Protein AF-A0A9D3Q9Q7-F1 (afdb_monomer_lite)

Sequence (101 aa):
MGGSSTQIAFTPKDPMKDPASAAQLRLYGFDYSVYTHSYLCYGKDQAMGQLLAKLIKAFSAYFYTFNFLGLAPQAPLPQVLSTIESFYKKDWAMVRFTVLI

Organism: Megalops atlanticus (NCBI:txid7932)

pLDDT: mean 91.69, std 8.32, range [47.88, 97.75]

Structure (mmCIF, N/CA/C/O backbone):
data_AF-A0A9D3Q9Q7-F1
#
_entry.id   AF-A0A9D3Q9Q7-F1
#
loop_
_atom_site.group_PDB
_atom_site.id
_atom_site.type_symbol
_atom_site.label_atom_id
_atom_site.label_alt_id
_atom_site.label_comp_id
_atom_site.label_asym_id
_atom_site.label_entity_id
_atom_site.label_seq_id
_atom_site.pdbx_PDB_ins_code
_atom_site.Cartn_x
_atom_site.Cartn_y
_atom_site.Cartn_z
_atom_site.occupancy
_atom_site.B_iso_or_equiv
_atom_site.auth_seq_id
_atom_site.auth_comp_id
_atom_site.auth_asym_id
_atom_site.auth_atom_id
_atom_site.pdbx_PDB_model_num
ATOM 1 N N . MET A 1 1 ? -7.174 9.647 11.356 1.00 85.06 1 MET A N 1
ATOM 2 C CA . MET A 1 1 ? -6.045 9.098 10.571 1.00 85.06 1 MET A CA 1
ATOM 3 C C . MET A 1 1 ? -4.845 10.014 10.745 1.00 85.06 1 MET A C 1
ATOM 5 O O . MET A 1 1 ? -5.034 11.221 10.652 1.00 85.06 1 MET A O 1
ATOM 9 N N . GLY A 1 2 ? -3.657 9.476 11.025 1.00 95.69 2 GLY A N 1
ATOM 10 C CA . GLY A 1 2 ? -2.423 10.261 11.138 1.00 95.69 2 GLY A CA 1
ATOM 11 C C . GLY A 1 2 ? -1.664 10.379 9.813 1.00 95.69 2 GLY A C 1
ATOM 12 O O . GLY A 1 2 ? -2.100 9.865 8.780 1.00 95.69 2 GLY A O 1
ATOM 13 N N . GLY A 1 3 ? -0.507 11.046 9.844 1.00 96.75 3 GLY A N 1
ATOM 14 C CA . GLY A 1 3 ? 0.398 11.144 8.689 1.00 96.75 3 GLY A CA 1
ATOM 15 C C . GLY A 1 3 ? 1.157 9.840 8.408 1.00 96.75 3 GLY A C 1
ATOM 16 O O . GLY A 1 3 ? 1.277 9.423 7.258 1.00 96.75 3 GLY A O 1
ATOM 17 N N . SER A 1 4 ? 1.596 9.149 9.466 1.00 96.50 4 SER A N 1
ATOM 18 C CA . SER A 1 4 ? 2.365 7.898 9.380 1.00 96.50 4 SER A CA 1
ATOM 19 C C . SER A 1 4 ? 1.495 6.641 9.496 1.00 96.50 4 SER A C 1
ATOM 21 O O . SER A 1 4 ? 1.556 5.743 8.657 1.00 96.50 4 SER A O 1
ATOM 23 N N . SER A 1 5 ? 0.614 6.579 10.488 1.00 97.06 5 SER A N 1
ATOM 24 C CA . SER A 1 5 ? -0.256 5.425 10.710 1.00 97.06 5 SER A CA 1
ATOM 25 C C . SER A 1 5 ? -1.735 5.786 10.641 1.00 97.06 5 SER A C 1
ATOM 27 O O . SER A 1 5 ? -2.133 6.957 10.667 1.00 97.06 5 SER A O 1
ATOM 29 N N . THR A 1 6 ? -2.565 4.752 10.569 1.00 96.69 6 THR A N 1
ATOM 30 C CA . THR A 1 6 ? -3.999 4.863 10.812 1.00 96.69 6 THR A CA 1
ATOM 31 C C . THR A 1 6 ? -4.424 3.839 11.850 1.00 96.69 6 THR A C 1
ATOM 33 O O . THR A 1 6 ? -3.947 2.704 11.846 1.00 96.69 6 THR A O 1
ATOM 36 N N . GLN A 1 7 ? -5.303 4.253 12.753 1.00 97.06 7 GLN A N 1
ATOM 37 C CA . GLN A 1 7 ? -5.794 3.431 13.845 1.00 97.06 7 GLN A CA 1
ATOM 38 C C . GLN A 1 7 ? -7.284 3.182 13.690 1.00 97.06 7 GLN A C 1
ATOM 40 O O . GLN A 1 7 ? -8.028 4.040 13.208 1.00 97.06 7 GLN A O 1
ATOM 45 N N . ILE A 1 8 ? -7.709 2.016 14.156 1.00 96.06 8 ILE A N 1
ATOM 46 C CA . ILE A 1 8 ? -9.111 1.663 14.314 1.00 96.06 8 ILE A CA 1
ATOM 47 C C . ILE A 1 8 ? -9.294 1.053 15.698 1.00 96.06 8 ILE A C 1
ATOM 49 O O . ILE A 1 8 ? -8.508 0.197 16.101 1.00 96.06 8 ILE A O 1
ATOM 53 N N . ALA A 1 9 ? -10.310 1.518 16.423 1.00 95.31 9 ALA A N 1
ATOM 54 C CA . ALA A 1 9 ? -10.658 0.989 17.729 1.00 95.31 9 ALA A CA 1
ATOM 55 C C . ALA A 1 9 ? -12.176 0.891 17.882 1.00 95.31 9 ALA A C 1
ATOM 57 O O . ALA A 1 9 ? -12.892 1.836 17.550 1.00 95.31 9 ALA A O 1
ATOM 58 N N . PHE A 1 10 ? -12.667 -0.256 18.346 1.00 94.88 10 PHE A N 1
ATOM 59 C CA . PHE A 1 10 ? -14.093 -0.503 18.567 1.00 94.88 10 PHE A CA 1
ATOM 60 C C . PHE A 1 10 ? -14.304 -1.692 19.505 1.00 94.88 10 PHE A C 1
ATOM 62 O O . PHE A 1 10 ? -13.409 -2.507 19.700 1.00 94.88 10 PHE A O 1
ATOM 69 N N . THR A 1 11 ? -15.505 -1.823 20.059 1.00 94.06 11 THR A N 1
ATOM 70 C CA . THR A 1 11 ? -15.888 -2.989 20.866 1.00 94.06 11 THR A CA 1
ATOM 71 C C . THR A 1 11 ? -16.578 -4.019 19.966 1.00 94.06 11 THR A C 1
ATOM 73 O O . THR A 1 11 ? -17.692 -3.753 19.502 1.00 94.06 11 THR A O 1
ATOM 76 N N . PRO A 1 12 ? -15.943 -5.163 19.649 1.00 91.62 12 PRO A N 1
ATOM 77 C CA . PRO A 1 12 ? -16.567 -6.199 18.831 1.00 91.62 12 PRO A CA 1
ATOM 78 C C . PRO A 1 12 ? -17.687 -6.911 19.602 1.00 91.62 12 PRO A C 1
ATOM 80 O O . PRO A 1 12 ? -17.654 -6.999 20.828 1.00 91.62 12 PRO A O 1
ATOM 83 N N . LYS A 1 13 ? -18.684 -7.430 18.874 1.00 90.19 13 LYS A N 1
ATOM 84 C CA . LYS A 1 13 ? -19.739 -8.283 19.453 1.00 90.19 13 LYS A CA 1
ATOM 85 C C . LYS A 1 13 ? -19.257 -9.717 19.670 1.00 90.19 13 LYS A C 1
ATOM 87 O O . LYS A 1 13 ? -19.622 -10.342 20.659 1.00 90.19 13 LYS A O 1
ATOM 92 N N . ASP A 1 14 ? -18.455 -10.212 18.734 1.00 89.31 14 ASP A N 1
ATOM 93 C CA . ASP A 1 14 ? -17.891 -11.555 18.779 1.00 89.31 14 ASP A CA 1
ATOM 94 C C . ASP A 1 14 ? -16.589 -11.584 19.594 1.00 89.31 14 ASP A C 1
ATOM 96 O O . ASP A 1 14 ? -15.898 -10.561 19.692 1.00 89.31 14 ASP A O 1
ATOM 100 N N . PRO A 1 15 ? -16.202 -12.752 20.138 1.00 85.56 15 PRO A N 1
ATOM 101 C CA . PRO A 1 15 ? -14.915 -12.917 20.800 1.00 85.56 15 PRO A CA 1
ATOM 102 C C . PRO A 1 15 ? -13.751 -12.541 19.873 1.00 85.56 15 PRO A C 1
ATOM 104 O O . PRO A 1 15 ? -13.722 -12.909 18.695 1.00 85.56 15 PRO A O 1
ATOM 107 N N . MET A 1 16 ? -12.763 -11.824 20.410 1.00 85.56 16 MET A N 1
ATOM 108 C CA . MET A 1 16 ? -11.575 -11.437 19.649 1.00 85.56 16 MET A CA 1
ATOM 109 C C . MET A 1 16 ? -10.752 -12.665 19.248 1.00 85.56 16 MET A C 1
ATOM 111 O O . MET A 1 16 ? -10.368 -13.470 20.092 1.00 85.56 16 MET A O 1
ATOM 115 N N . LYS A 1 17 ? -10.467 -12.785 17.944 1.00 86.62 17 LYS A N 1
ATOM 116 C CA . LYS A 1 17 ? -9.646 -13.874 17.384 1.00 86.62 17 LYS A CA 1
ATOM 117 C C . LYS A 1 17 ? -8.178 -13.770 17.786 1.00 86.62 17 LYS A C 1
ATOM 119 O O . LYS A 1 17 ? -7.528 -14.790 17.979 1.00 86.62 17 LYS A O 1
ATOM 124 N N . ASP A 1 18 ? -7.671 -12.546 17.871 1.00 89.31 18 ASP A N 1
ATOM 125 C CA . ASP A 1 18 ? -6.293 -12.254 18.240 1.00 89.31 18 ASP A CA 1
ATOM 126 C C . ASP A 1 18 ? -6.263 -11.481 19.569 1.00 89.31 18 ASP A C 1
ATOM 128 O O . ASP A 1 18 ? -6.692 -10.322 19.602 1.00 89.31 18 ASP A O 1
ATOM 132 N N . PRO A 1 19 ? -5.754 -12.089 20.655 1.00 86.69 19 PRO A N 1
ATOM 133 C CA . PRO A 1 19 ? -5.606 -11.420 21.941 1.00 86.69 19 PRO A CA 1
ATOM 134 C C . PRO A 1 19 ? -4.658 -10.213 21.901 1.00 86.69 19 PRO A C 1
ATOM 136 O O . PRO A 1 19 ? -4.834 -9.296 22.697 1.00 86.69 19 PRO A O 1
ATOM 139 N N . ALA A 1 20 ? -3.676 -10.174 20.989 1.00 89.62 20 ALA A N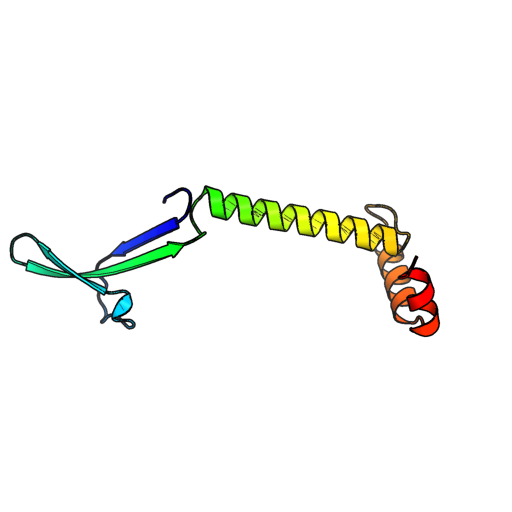 1
ATOM 140 C CA . ALA A 1 20 ? -2.730 -9.057 20.895 1.00 89.62 20 ALA A CA 1
ATOM 141 C C . ALA A 1 20 ? -3.384 -7.766 20.374 1.00 89.62 20 ALA A C 1
ATOM 143 O O . ALA A 1 20 ? -2.887 -6.668 20.622 1.00 89.62 20 ALA A O 1
ATOM 144 N N . SER A 1 21 ? -4.517 -7.897 19.684 1.00 92.44 21 SER A N 1
ATOM 145 C CA . SER A 1 21 ? -5.329 -6.777 19.210 1.00 92.44 21 SER A CA 1
ATOM 146 C C . SER A 1 21 ? -6.373 -6.310 20.241 1.00 92.44 21 SER A C 1
ATOM 148 O O . SER A 1 21 ? -7.161 -5.412 19.944 1.00 92.44 21 SER A O 1
ATOM 150 N N . ALA A 1 22 ? -6.409 -6.910 21.437 1.00 92.25 22 ALA A N 1
ATOM 151 C CA . ALA A 1 22 ? -7.349 -6.568 22.500 1.00 92.25 22 ALA A CA 1
ATOM 152 C C . ALA A 1 22 ? -6.715 -5.628 23.537 1.00 92.25 22 ALA A C 1
ATOM 154 O O . ALA A 1 22 ? -5.677 -5.925 24.124 1.00 92.25 22 ALA A O 1
ATOM 155 N N . ALA A 1 23 ? -7.388 -4.518 23.828 1.00 92.50 23 ALA A N 1
ATOM 156 C CA . ALA A 1 23 ? -7.085 -3.633 24.945 1.00 92.50 23 ALA A CA 1
ATOM 157 C C . ALA A 1 23 ? -8.159 -3.788 26.028 1.00 92.50 23 ALA A C 1
ATOM 159 O O . ALA A 1 23 ? -9.346 -3.578 25.771 1.00 92.50 23 ALA A O 1
ATOM 160 N N . GLN A 1 24 ? -7.736 -4.144 27.241 1.00 93.00 24 GLN A N 1
ATOM 161 C CA . GLN A 1 24 ? -8.624 -4.243 28.399 1.00 93.00 24 GLN A CA 1
ATOM 162 C C . GLN A 1 24 ? -8.633 -2.911 29.146 1.00 93.00 24 GLN A C 1
ATOM 164 O O . GLN A 1 24 ? -7.586 -2.425 29.574 1.00 93.00 24 GLN A O 1
ATOM 169 N N . LEU A 1 25 ? -9.811 -2.312 29.286 1.00 93.56 25 LEU A N 1
ATOM 170 C CA . LEU A 1 25 ? -9.991 -0.994 29.886 1.00 93.56 25 LEU A CA 1
ATOM 171 C C . LEU A 1 25 ? -11.118 -1.045 30.909 1.00 93.56 25 LEU A C 1
ATOM 173 O O . LEU A 1 25 ? -12.161 -1.635 30.648 1.00 93.56 25 LEU A O 1
ATOM 177 N N . ARG A 1 26 ? -10.943 -0.360 32.040 1.00 95.94 26 ARG A N 1
ATOM 178 C CA . ARG A 1 26 ? -12.017 -0.154 33.012 1.00 95.94 26 ARG A CA 1
ATOM 179 C C . ARG A 1 26 ? -12.448 1.303 33.005 1.00 95.94 26 ARG A C 1
ATOM 181 O O . ARG A 1 26 ? -11.673 2.177 33.384 1.00 95.94 26 ARG A O 1
ATOM 188 N N . LEU A 1 27 ? -13.677 1.566 32.572 1.00 95.19 27 LEU A N 1
ATOM 189 C CA . LEU A 1 27 ? -14.224 2.915 32.424 1.00 95.19 27 LEU A CA 1
ATOM 190 C C . LEU A 1 27 ? -15.516 3.021 33.234 1.00 95.19 27 LEU A C 1
ATOM 192 O O . LEU A 1 27 ? -16.424 2.211 33.071 1.00 95.19 27 LEU A O 1
ATOM 196 N N . TYR A 1 28 ? -15.586 4.000 34.141 1.00 96.25 28 TYR A N 1
ATOM 197 C CA . TYR A 1 28 ? -16.741 4.212 35.030 1.00 96.25 28 TYR A CA 1
ATOM 198 C C . TYR A 1 28 ? -17.155 2.968 35.841 1.00 96.25 28 TYR A C 1
ATOM 200 O O . TYR A 1 28 ? -18.325 2.777 36.155 1.00 96.25 28 TYR A O 1
ATOM 208 N N . GLY A 1 29 ? -16.192 2.103 36.173 1.00 95.25 29 GLY A N 1
ATOM 209 C CA . GLY A 1 29 ? -16.428 0.869 36.926 1.00 95.25 29 GLY A CA 1
ATOM 210 C C . GLY A 1 29 ? -16.760 -0.363 36.078 1.00 95.25 29 GLY A C 1
ATOM 211 O O . GLY A 1 29 ? -16.683 -1.463 36.627 1.00 95.25 29 GLY A O 1
ATOM 212 N N . PHE A 1 30 ? -17.025 -0.203 34.775 1.00 94.19 30 PHE A N 1
ATOM 213 C CA . PHE A 1 30 ? -17.304 -1.288 33.826 1.00 94.19 30 PHE A CA 1
ATOM 214 C C . PHE A 1 30 ? -16.047 -1.717 33.066 1.00 94.19 30 PHE A C 1
ATOM 216 O O . PHE A 1 30 ? -15.241 -0.870 32.670 1.00 94.19 30 PHE A O 1
ATOM 223 N N . ASP A 1 31 ? -15.908 -3.022 32.839 1.00 94.44 31 ASP A N 1
ATOM 224 C CA . ASP A 1 31 ? -14.802 -3.600 32.078 1.00 94.44 31 ASP A CA 1
ATOM 225 C C . ASP A 1 31 ? -15.167 -3.709 30.592 1.00 94.44 31 ASP A C 1
ATOM 227 O O . ASP A 1 31 ? -16.211 -4.249 30.219 1.00 94.44 31 ASP A O 1
ATOM 231 N N . TYR A 1 32 ? -14.287 -3.196 29.738 1.00 92.19 32 TYR A N 1
ATOM 232 C CA . TYR A 1 32 ? -14.429 -3.179 28.290 1.00 92.19 32 TYR A CA 1
ATOM 233 C C . TYR A 1 32 ? -13.253 -3.896 27.639 1.00 92.19 32 TYR A C 1
ATOM 235 O O . TYR A 1 32 ? -12.093 -3.574 27.902 1.00 92.19 32 TYR A O 1
ATOM 243 N N . SER A 1 33 ? -13.572 -4.805 26.718 1.00 92.50 33 SER A N 1
ATOM 244 C CA . SER A 1 33 ? -12.597 -5.407 25.815 1.00 92.50 33 SER A CA 1
ATOM 245 C C . SER A 1 33 ? -12.691 -4.726 24.453 1.00 92.50 33 SER A C 1
ATOM 247 O O . SER A 1 33 ? -13.624 -4.962 23.684 1.00 92.50 33 SER A O 1
ATOM 249 N N . VAL A 1 34 ? -11.753 -3.821 24.181 1.00 94.81 34 VAL A N 1
ATOM 250 C CA . VAL A 1 34 ? -11.744 -2.982 22.979 1.00 94.81 34 VAL A CA 1
ATOM 251 C C . VAL A 1 34 ? -10.749 -3.555 21.981 1.00 94.81 34 VAL A C 1
ATOM 253 O O . VAL A 1 34 ? -9.572 -3.708 22.292 1.00 94.81 34 VAL A O 1
ATOM 256 N N . TYR A 1 35 ? -11.202 -3.837 20.763 1.00 95.12 35 TYR A N 1
ATOM 257 C CA . TYR A 1 35 ? -10.298 -4.116 19.655 1.00 95.12 35 TYR A CA 1
ATOM 258 C C . TYR A 1 35 ? -9.571 -2.831 19.278 1.00 95.12 35 TYR A C 1
ATOM 260 O O . TYR A 1 35 ? -10.213 -1.797 19.097 1.00 95.12 35 TYR A O 1
ATOM 268 N N . THR A 1 36 ? -8.254 -2.894 19.122 1.00 95.06 36 THR A N 1
ATOM 269 C CA . THR A 1 36 ? -7.444 -1.782 18.633 1.00 95.06 36 THR A CA 1
ATOM 270 C C . THR A 1 36 ? -6.324 -2.288 17.740 1.00 95.06 36 THR A C 1
ATOM 272 O O . THR A 1 36 ? -5.644 -3.265 18.051 1.00 95.06 36 THR A O 1
ATOM 275 N N . HIS A 1 37 ? -6.113 -1.614 16.613 1.00 95.38 37 HIS A N 1
ATOM 276 C CA . HIS A 1 37 ? -4.980 -1.897 15.745 1.00 95.38 37 HIS A CA 1
ATOM 277 C C . HIS A 1 37 ? -4.452 -0.621 15.096 1.00 95.38 37 HIS A C 1
ATOM 279 O O . HIS A 1 37 ? -5.219 0.267 14.715 1.00 95.38 37 HIS A O 1
ATOM 285 N N . SER A 1 38 ? -3.128 -0.550 14.949 1.00 95.50 38 SER A N 1
ATOM 286 C CA . SER A 1 38 ? -2.428 0.553 14.293 1.00 95.50 38 SER A CA 1
ATOM 287 C C . SER A 1 38 ? -1.725 0.039 13.043 1.00 95.50 38 SER A C 1
ATOM 289 O O . SER A 1 38 ? -0.721 -0.664 13.124 1.00 95.50 38 SER A O 1
ATOM 291 N N . TYR A 1 39 ? -2.232 0.432 11.879 1.00 96.12 39 TYR A N 1
ATOM 292 C CA . TYR A 1 39 ? -1.622 0.124 10.593 1.00 96.12 39 TYR A CA 1
ATOM 293 C C . TYR A 1 39 ? -0.507 1.133 10.308 1.00 96.12 39 TYR A C 1
ATOM 295 O O . TYR A 1 39 ? -0.749 2.254 9.844 1.00 96.12 39 TYR A O 1
ATOM 303 N N . LEU A 1 40 ? 0.729 0.745 10.620 1.00 96.06 40 LEU A N 1
ATOM 304 C CA . LEU A 1 40 ? 1.916 1.554 10.347 1.00 96.06 40 LEU A CA 1
ATOM 305 C C . LEU A 1 40 ? 2.157 1.675 8.835 1.00 96.06 40 LEU A C 1
ATOM 307 O O . LEU A 1 40 ? 1.944 0.715 8.102 1.00 96.06 40 LEU A O 1
ATOM 311 N N . CYS A 1 41 ? 2.604 2.842 8.365 1.00 95.81 41 CYS A N 1
ATOM 312 C CA . CYS A 1 41 ? 2.775 3.168 6.941 1.00 95.81 41 CYS A CA 1
ATOM 313 C C . CYS A 1 41 ? 1.482 3.367 6.142 1.00 95.81 41 CYS A C 1
ATOM 315 O O . CYS A 1 41 ? 1.554 3.693 4.959 1.00 95.81 41 CYS A O 1
ATOM 317 N N . TYR A 1 42 ? 0.316 3.262 6.778 1.00 96.44 42 TYR A N 1
ATOM 318 C CA . TYR A 1 42 ? -0.987 3.510 6.150 1.00 96.44 42 TYR A CA 1
ATOM 319 C C . TYR A 1 42 ? -1.606 4.861 6.542 1.00 96.44 42 TYR A C 1
ATOM 321 O O . TYR A 1 42 ? -2.769 5.128 6.245 1.00 96.44 42 TYR A O 1
ATOM 329 N N . GLY A 1 43 ? -0.846 5.731 7.208 1.00 97.12 43 GLY A N 1
ATOM 330 C CA . GLY A 1 43 ? -1.216 7.133 7.381 1.00 97.12 43 GLY A CA 1
ATOM 331 C C . GLY A 1 43 ? -1.158 7.897 6.061 1.00 97.12 43 GLY A C 1
ATOM 332 O O . GLY A 1 43 ? -0.569 7.437 5.082 1.00 97.12 43 GLY A O 1
ATOM 333 N N . LYS A 1 44 ? -1.772 9.081 6.026 1.00 97.44 44 LYS A N 1
ATOM 334 C CA . LYS A 1 44 ? -1.980 9.859 4.795 1.00 97.44 44 LYS A CA 1
ATOM 335 C C . LYS A 1 44 ? -0.682 10.108 4.019 1.00 97.44 44 LYS A C 1
ATOM 337 O O . LYS A 1 44 ? -0.649 9.925 2.804 1.00 97.44 44 LYS A O 1
ATOM 342 N N . ASP A 1 45 ? 0.376 10.529 4.705 1.00 97.75 45 ASP A N 1
ATOM 343 C CA . ASP A 1 45 ? 1.625 10.950 4.066 1.00 97.75 45 ASP A CA 1
ATOM 344 C C . ASP A 1 45 ? 2.445 9.743 3.608 1.00 97.75 45 ASP A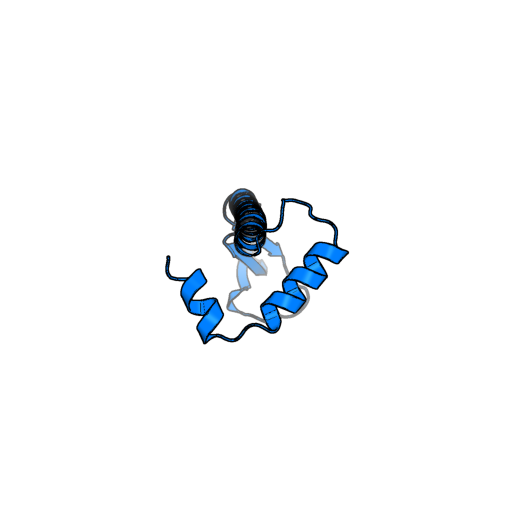 C 1
ATOM 346 O O . ASP A 1 45 ? 2.966 9.737 2.494 1.00 97.75 45 ASP A O 1
ATOM 350 N N . GLN A 1 46 ? 2.489 8.676 4.413 1.00 97.31 46 GLN A N 1
ATOM 351 C CA . GLN A 1 46 ? 3.146 7.432 4.007 1.00 97.31 46 GLN A CA 1
ATOM 352 C C . GLN A 1 46 ? 2.391 6.729 2.871 1.00 97.31 46 GLN A C 1
ATOM 354 O O . GLN A 1 46 ? 3.029 6.247 1.937 1.00 97.31 46 GLN A O 1
ATOM 359 N N . ALA A 1 47 ? 1.056 6.725 2.880 1.00 96.25 47 ALA A N 1
ATOM 360 C CA . ALA A 1 47 ? 0.252 6.188 1.783 1.00 96.25 47 ALA A CA 1
ATOM 361 C C . ALA A 1 47 ? 0.477 6.972 0.480 1.00 96.25 47 ALA A C 1
ATOM 363 O O . ALA A 1 47 ? 0.681 6.374 -0.579 1.00 96.25 47 ALA A O 1
ATOM 364 N N . MET A 1 48 ? 0.516 8.305 0.558 1.00 97.44 48 MET A N 1
ATOM 365 C CA . MET A 1 48 ? 0.831 9.161 -0.587 1.00 97.44 48 MET A CA 1
ATOM 366 C C . MET A 1 48 ? 2.257 8.923 -1.099 1.00 97.44 48 MET A C 1
ATOM 368 O O . MET A 1 48 ? 2.459 8.785 -2.303 1.00 97.44 48 MET A O 1
ATOM 372 N N . GLY A 1 49 ? 3.241 8.809 -0.203 1.00 97.44 49 GLY A N 1
ATOM 373 C CA . GLY A 1 49 ? 4.625 8.500 -0.564 1.00 97.44 49 GLY A CA 1
ATOM 374 C C . GLY A 1 49 ? 4.766 7.138 -1.247 1.00 97.44 49 GLY A C 1
ATOM 375 O O . GLY A 1 49 ? 5.441 7.024 -2.268 1.00 97.44 49 GLY A O 1
ATOM 376 N N . GLN A 1 50 ? 4.072 6.114 -0.747 1.00 96.50 50 GLN A N 1
ATOM 377 C CA . GLN A 1 50 ? 4.026 4.799 -1.388 1.00 96.50 50 GLN A CA 1
ATOM 378 C C . GLN A 1 50 ? 3.386 4.853 -2.779 1.00 96.50 50 GLN A C 1
ATOM 380 O O . GLN A 1 50 ? 3.893 4.221 -3.707 1.00 96.50 50 GLN A O 1
ATOM 385 N N . LEU A 1 51 ? 2.290 5.602 -2.942 1.00 97.25 51 LEU A N 1
ATOM 386 C CA . LEU A 1 51 ? 1.651 5.797 -4.243 1.00 97.25 51 LEU A CA 1
ATOM 387 C C . LEU A 1 51 ? 2.608 6.482 -5.224 1.00 97.25 51 LEU A C 1
ATOM 389 O O . LEU A 1 51 ? 2.808 5.986 -6.331 1.00 97.25 51 LEU A O 1
ATOM 393 N N . LEU A 1 52 ? 3.250 7.572 -4.802 1.00 97.50 52 LEU A N 1
ATOM 394 C CA . LEU A 1 52 ? 4.208 8.302 -5.626 1.00 97.50 52 LEU A CA 1
ATOM 395 C C . LEU A 1 52 ? 5.403 7.423 -6.023 1.00 97.50 52 LEU A C 1
ATOM 397 O O . LEU A 1 52 ? 5.767 7.381 -7.194 1.00 97.50 52 LEU A O 1
ATOM 401 N N . ALA A 1 53 ? 5.972 6.663 -5.084 1.00 96.50 53 ALA A N 1
ATOM 402 C CA . ALA A 1 53 ? 7.072 5.743 -5.367 1.00 96.50 53 ALA A CA 1
ATOM 403 C C . ALA A 1 53 ? 6.676 4.667 -6.393 1.00 96.50 53 ALA A C 1
ATOM 405 O O . ALA A 1 53 ? 7.447 4.364 -7.305 1.00 96.50 53 ALA A O 1
ATOM 406 N N . LYS A 1 54 ? 5.460 4.113 -6.283 1.00 96.31 54 LYS A N 1
ATOM 407 C CA . LYS A 1 54 ? 4.925 3.152 -7.259 1.00 96.31 54 LYS A CA 1
ATOM 408 C C . LYS A 1 54 ? 4.763 3.779 -8.641 1.00 96.31 54 LYS A C 1
ATOM 410 O O . LYS A 1 54 ? 5.153 3.152 -9.623 1.00 96.31 54 LYS A O 1
ATOM 415 N N . LEU A 1 55 ? 4.241 5.004 -8.717 1.00 97.12 55 LEU A N 1
ATOM 416 C CA . LEU A 1 55 ? 4.099 5.733 -9.978 1.00 97.12 55 LEU A CA 1
ATOM 417 C C . LEU A 1 55 ? 5.464 5.996 -10.617 1.00 97.12 55 LEU A C 1
ATOM 419 O O . LEU A 1 55 ? 5.671 5.617 -11.765 1.00 97.12 55 LEU A O 1
ATOM 423 N N . ILE A 1 56 ? 6.419 6.554 -9.867 1.00 96.19 56 ILE A N 1
ATOM 424 C CA . ILE A 1 56 ? 7.780 6.823 -10.360 1.00 96.19 56 ILE A CA 1
ATOM 425 C C . ILE A 1 56 ? 8.433 5.537 -10.870 1.00 96.19 56 ILE A C 1
ATOM 427 O O . ILE A 1 56 ? 9.002 5.536 -11.958 1.00 96.19 56 ILE A O 1
ATOM 431 N N . LYS A 1 57 ? 8.313 4.430 -10.126 1.00 94.38 57 LYS A N 1
ATOM 432 C CA . LYS A 1 57 ? 8.846 3.129 -10.544 1.00 94.38 57 LYS A CA 1
ATOM 433 C C . LYS A 1 57 ? 8.189 2.617 -11.826 1.00 94.38 57 LYS A C 1
ATOM 435 O O . LYS A 1 57 ? 8.883 2.071 -12.675 1.00 94.38 57 LYS A O 1
ATOM 440 N N . ALA A 1 58 ? 6.874 2.768 -11.975 1.00 93.00 58 ALA A N 1
ATOM 441 C CA . ALA A 1 58 ? 6.169 2.354 -13.185 1.00 93.00 58 ALA A CA 1
ATOM 442 C C . ALA A 1 58 ? 6.599 3.191 -14.400 1.00 93.00 58 ALA A C 1
ATOM 444 O O . ALA A 1 58 ? 6.893 2.625 -15.450 1.00 93.00 58 ALA A O 1
ATOM 445 N N . PHE A 1 59 ? 6.707 4.515 -14.244 1.00 91.75 59 PHE A N 1
ATOM 446 C CA . PHE A 1 59 ? 7.177 5.410 -15.303 1.00 91.75 59 PHE A CA 1
ATOM 447 C C . PHE A 1 59 ? 8.621 5.121 -15.709 1.00 91.75 59 PHE A C 1
ATOM 449 O O . PHE A 1 59 ? 8.907 5.016 -16.900 1.00 91.75 59 PHE A O 1
ATOM 456 N N . SER A 1 60 ? 9.528 4.957 -14.744 1.00 93.00 60 SER A N 1
ATOM 457 C CA . SER A 1 60 ? 10.928 4.661 -15.044 1.00 93.00 60 SER A CA 1
ATOM 458 C C . SER A 1 60 ? 11.081 3.282 -15.677 1.00 93.00 60 SER A C 1
ATOM 460 O O . SER A 1 60 ? 11.745 3.163 -16.702 1.00 93.00 60 SER A O 1
ATOM 462 N N . ALA A 1 61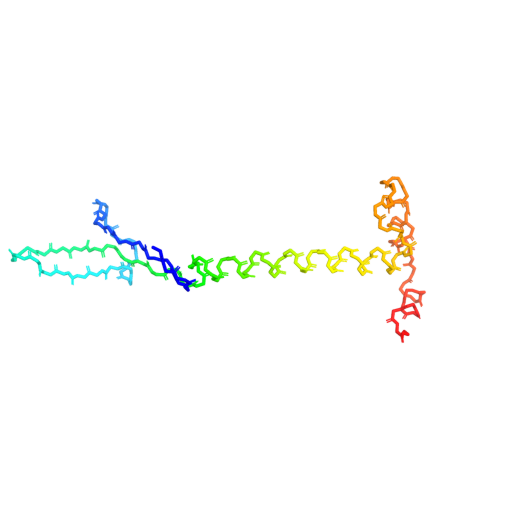 ? 10.416 2.254 -15.143 1.00 93.25 61 ALA A N 1
ATOM 463 C CA . ALA A 1 61 ? 10.430 0.921 -15.734 1.00 93.25 61 ALA A CA 1
ATOM 464 C C . ALA A 1 61 ? 9.888 0.942 -17.168 1.00 93.25 61 ALA A C 1
ATOM 466 O O . ALA A 1 61 ? 10.533 0.397 -18.059 1.00 93.25 61 ALA A O 1
ATOM 467 N N . TYR A 1 62 ? 8.760 1.611 -17.417 1.00 93.19 62 TYR A N 1
ATOM 468 C CA . TYR A 1 62 ? 8.226 1.797 -18.767 1.00 93.19 62 TYR A CA 1
ATOM 469 C C . TYR A 1 62 ? 9.252 2.465 -19.690 1.00 93.19 62 TYR A C 1
ATOM 471 O O . TYR A 1 62 ? 9.565 1.932 -20.749 1.00 93.19 62 TYR A O 1
ATOM 479 N N . PHE A 1 63 ? 9.836 3.587 -19.269 1.00 92.56 63 PHE A N 1
ATOM 480 C CA . PHE A 1 63 ? 10.799 4.326 -20.080 1.00 92.56 63 PHE A CA 1
ATOM 481 C C . PHE A 1 63 ? 12.052 3.502 -20.403 1.00 92.56 63 PHE A C 1
ATOM 483 O O . PHE A 1 63 ? 12.421 3.372 -21.568 1.00 92.56 63 PHE A O 1
ATOM 4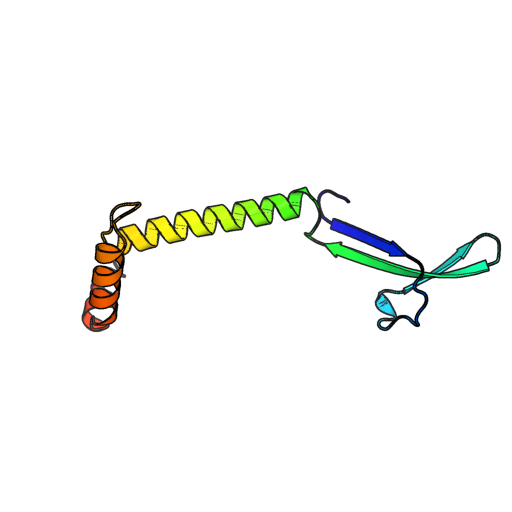90 N N . TYR A 1 64 ? 12.691 2.906 -19.393 1.00 92.75 64 TYR A N 1
ATOM 491 C CA . TYR A 1 64 ? 13.917 2.132 -19.591 1.00 92.75 64 TYR A CA 1
ATOM 492 C C . TYR A 1 64 ? 13.673 0.854 -20.390 1.00 92.75 64 TYR A C 1
ATOM 494 O O . TYR A 1 64 ? 14.499 0.508 -21.228 1.00 92.75 64 TYR A O 1
ATOM 502 N N . THR A 1 65 ? 12.544 0.170 -20.180 1.00 92.69 65 THR A N 1
ATOM 503 C CA . THR A 1 65 ? 12.206 -1.031 -20.961 1.00 92.69 65 THR A CA 1
ATOM 504 C C . THR A 1 65 ? 11.928 -0.696 -22.421 1.00 92.69 65 THR A C 1
ATOM 506 O O . THR A 1 65 ? 12.443 -1.383 -23.299 1.00 92.69 65 THR A O 1
ATOM 509 N N . PHE A 1 66 ? 11.191 0.380 -22.706 1.00 93.44 66 PHE A N 1
ATOM 510 C CA . PHE A 1 66 ? 10.951 0.824 -24.080 1.00 93.44 66 PHE A CA 1
ATOM 511 C C . PHE A 1 66 ? 12.249 1.270 -24.753 1.00 93.44 66 PHE A C 1
ATOM 513 O O . PHE A 1 66 ? 12.540 0.815 -25.856 1.00 93.44 66 PHE A O 1
ATOM 520 N N . ASN A 1 67 ? 13.077 2.062 -24.066 1.00 92.62 67 ASN A N 1
ATOM 521 C CA . ASN A 1 67 ? 14.375 2.488 -24.584 1.00 92.62 67 ASN A CA 1
ATOM 522 C C . ASN A 1 67 ? 15.306 1.296 -24.869 1.00 92.62 67 ASN A C 1
ATOM 524 O O . ASN A 1 67 ? 15.909 1.230 -25.935 1.00 92.62 67 ASN A O 1
ATOM 528 N N . PHE A 1 68 ? 15.378 0.320 -23.958 1.00 91.44 68 PHE A N 1
ATOM 529 C CA . PHE A 1 68 ? 16.164 -0.904 -24.145 1.00 91.44 68 PHE A CA 1
ATOM 530 C C . PHE A 1 68 ? 15.695 -1.722 -25.358 1.00 91.44 68 PHE A C 1
ATOM 532 O O . PHE A 1 68 ? 16.512 -2.245 -26.112 1.00 91.44 68 PHE A O 1
ATOM 539 N N . LEU A 1 69 ? 14.381 -1.801 -25.580 1.00 92.81 69 LEU A N 1
ATOM 540 C CA . LEU A 1 69 ? 13.797 -2.458 -26.751 1.00 92.81 69 LEU A CA 1
ATOM 541 C C . LEU A 1 69 ? 13.883 -1.607 -28.033 1.00 92.81 69 LEU A C 1
ATOM 543 O O . LEU A 1 69 ? 13.437 -2.062 -29.086 1.00 92.81 69 LEU A O 1
ATOM 547 N N . GLY A 1 70 ? 14.433 -0.389 -27.966 1.00 93.06 70 GLY A N 1
ATOM 548 C CA . GLY A 1 70 ? 14.500 0.543 -29.094 1.00 93.06 70 GLY A CA 1
ATOM 549 C C . GLY A 1 70 ? 13.130 1.070 -29.537 1.00 93.06 70 GLY A C 1
ATOM 550 O O . GLY A 1 70 ? 12.959 1.460 -30.690 1.00 93.06 70 GLY A O 1
ATOM 551 N N . LEU A 1 71 ? 12.136 1.049 -28.646 1.00 93.44 71 LEU A N 1
ATOM 552 C CA . LEU A 1 71 ? 10.777 1.518 -28.894 1.00 93.44 71 LEU A CA 1
ATOM 553 C C . LEU A 1 71 ? 10.631 2.989 -28.488 1.00 93.44 71 LEU A C 1
ATOM 555 O O . LEU A 1 71 ? 11.052 3.398 -27.406 1.00 93.44 71 LEU A O 1
ATOM 559 N N . ALA A 1 72 ? 9.966 3.779 -29.333 1.00 91.50 72 ALA A N 1
ATOM 560 C CA . ALA A 1 72 ? 9.566 5.135 -28.972 1.00 91.50 72 ALA A CA 1
ATOM 561 C C . ALA A 1 72 ? 8.503 5.113 -27.853 1.00 91.50 72 ALA A C 1
ATOM 563 O O . ALA A 1 72 ? 7.674 4.193 -27.814 1.00 91.50 72 ALA A O 1
ATOM 564 N N . PRO A 1 73 ? 8.465 6.128 -26.967 1.00 88.06 73 PRO A N 1
ATOM 565 C CA . PRO A 1 73 ? 7.355 6.294 -26.037 1.00 88.06 73 PRO A CA 1
ATOM 566 C C . PRO A 1 73 ? 6.026 6.284 -26.797 1.00 88.06 73 PRO A C 1
ATOM 568 O O . PRO A 1 73 ? 5.880 6.973 -27.803 1.00 88.06 73 PRO A O 1
ATOM 571 N N . GLN A 1 74 ? 5.063 5.502 -26.308 1.00 87.62 74 GLN A N 1
ATOM 572 C CA . GLN A 1 74 ? 3.733 5.335 -26.912 1.00 87.62 74 GLN A CA 1
ATOM 573 C C . GLN A 1 74 ? 3.727 4.679 -28.309 1.00 87.62 74 GLN A C 1
ATOM 575 O O . GLN A 1 74 ? 2.779 4.869 -29.070 1.00 87.62 74 GLN A O 1
ATOM 580 N N . ALA A 1 75 ? 4.749 3.882 -28.649 1.00 92.75 75 ALA A N 1
ATOM 581 C CA . ALA A 1 75 ? 4.756 3.094 -29.883 1.00 92.75 75 ALA A CA 1
ATOM 582 C C . ALA A 1 75 ? 3.456 2.264 -30.054 1.00 92.75 75 ALA A C 1
ATOM 584 O O . ALA A 1 75 ? 2.925 1.747 -29.064 1.00 92.75 75 ALA A O 1
ATOM 585 N N . PRO A 1 76 ? 2.945 2.095 -31.291 1.00 96.00 76 PRO A N 1
ATOM 586 C CA . PRO A 1 76 ? 1.726 1.333 -31.547 1.00 96.00 76 PRO A CA 1
ATOM 587 C C . PRO A 1 76 ? 1.809 -0.104 -31.023 1.00 96.00 76 PRO A C 1
ATOM 589 O O . PRO A 1 76 ? 2.826 -0.777 -31.196 1.00 96.00 76 PRO A O 1
ATOM 592 N N . LEU A 1 77 ? 0.707 -0.616 -30.464 1.00 94.56 77 LEU A N 1
ATOM 593 C CA . LEU A 1 77 ? 0.640 -1.979 -29.914 1.00 94.56 77 LEU A CA 1
ATOM 594 C C . LEU A 1 77 ? 1.162 -3.073 -30.868 1.00 94.56 77 LEU A C 1
ATOM 596 O O . LEU A 1 77 ? 1.925 -3.916 -30.400 1.00 94.56 77 LEU A O 1
ATOM 600 N N . PRO A 1 78 ? 0.857 -3.072 -32.184 1.00 97.25 78 PRO A N 1
ATOM 601 C CA . PRO A 1 78 ? 1.402 -4.080 -33.101 1.00 97.25 78 PRO A CA 1
ATOM 602 C C . PRO A 1 78 ? 2.937 -4.062 -33.183 1.00 97.25 78 PRO A C 1
ATOM 604 O O . PRO A 1 78 ? 3.579 -5.110 -33.269 1.00 97.25 78 PRO A O 1
ATOM 607 N N . GLN A 1 79 ? 3.543 -2.874 -33.111 1.00 95.38 79 GLN A N 1
ATOM 608 C CA . GLN A 1 79 ? 4.995 -2.723 -33.113 1.00 95.38 79 GLN A CA 1
ATOM 609 C C . GLN A 1 79 ? 5.589 -3.218 -31.792 1.00 95.38 79 GLN A C 1
ATOM 611 O O . GLN A 1 79 ? 6.552 -3.974 -31.798 1.00 95.38 79 GLN A O 1
ATOM 616 N N . VAL A 1 80 ? 4.978 -2.859 -30.660 1.00 95.38 80 VAL A N 1
ATOM 617 C CA . VAL A 1 80 ? 5.413 -3.327 -29.335 1.00 95.38 80 VAL A CA 1
ATOM 618 C C . VAL A 1 80 ? 5.380 -4.856 -29.258 1.00 95.38 80 VAL A C 1
ATOM 620 O O . VAL A 1 80 ? 6.366 -5.469 -28.854 1.00 95.38 80 VAL A O 1
ATOM 623 N N . LEU A 1 81 ? 4.278 -5.477 -29.688 1.00 96.69 81 LEU A N 1
ATOM 624 C CA . LEU A 1 81 ? 4.111 -6.931 -29.662 1.00 96.69 81 LEU A CA 1
ATOM 625 C C . LEU A 1 81 ? 5.138 -7.640 -30.546 1.00 96.69 81 LEU A C 1
ATOM 627 O O . LEU A 1 81 ? 5.814 -8.552 -30.078 1.00 96.69 81 LEU A O 1
ATOM 631 N N . SER A 1 82 ? 5.318 -7.184 -31.787 1.00 96.88 82 SER A N 1
ATOM 632 C CA . SER A 1 82 ? 6.304 -7.788 -32.691 1.00 96.88 82 SER A CA 1
ATOM 633 C C . SER A 1 82 ? 7.743 -7.626 -32.184 1.00 96.88 82 SER A C 1
ATOM 635 O O . SER A 1 82 ? 8.524 -8.576 -32.253 1.00 96.88 82 SER A O 1
ATOM 637 N N . THR A 1 83 ? 8.094 -6.478 -31.592 1.00 95.12 83 THR A N 1
ATOM 638 C CA . THR A 1 83 ? 9.403 -6.278 -30.953 1.00 95.12 83 THR A CA 1
ATOM 639 C C . THR A 1 83 ? 9.603 -7.228 -29.773 1.00 95.12 83 THR A C 1
ATOM 641 O O . THR A 1 83 ? 10.654 -7.869 -29.699 1.00 95.12 83 THR A O 1
ATOM 644 N N . ILE A 1 84 ? 8.606 -7.380 -28.893 1.00 94.19 84 ILE A N 1
ATOM 645 C CA . ILE A 1 84 ? 8.661 -8.309 -27.752 1.00 94.19 84 ILE A CA 1
ATOM 646 C C . ILE A 1 84 ? 8.828 -9.754 -28.231 1.00 94.19 84 ILE A C 1
ATOM 648 O O . ILE A 1 84 ? 9.711 -10.458 -27.743 1.00 94.19 84 ILE A O 1
ATOM 652 N N . GLU A 1 85 ? 8.034 -10.194 -29.206 1.00 95.75 85 GLU A N 1
ATOM 653 C CA . GLU A 1 85 ? 8.135 -11.547 -29.761 1.00 95.75 85 GLU A CA 1
ATOM 654 C C . GLU A 1 85 ? 9.493 -11.802 -30.417 1.00 95.75 85 GLU A C 1
ATOM 656 O O . GLU A 1 85 ? 10.066 -12.884 -30.261 1.00 95.75 85 GLU A O 1
ATOM 661 N N . SER A 1 86 ? 10.031 -10.810 -31.133 1.00 94.38 86 SER A N 1
ATOM 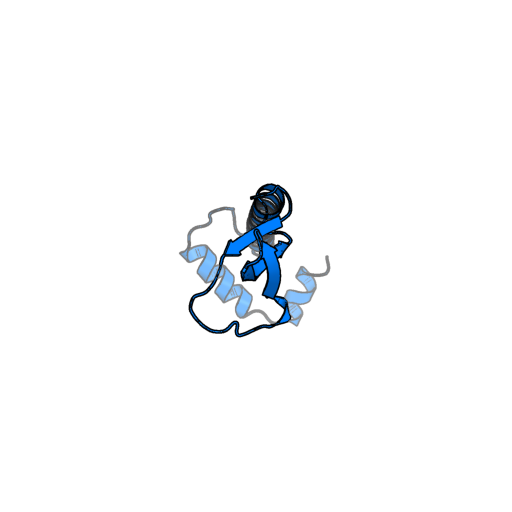662 C CA . SER A 1 86 ? 11.362 -10.908 -31.736 1.00 94.38 86 SER A CA 1
ATOM 663 C C . SER A 1 86 ? 12.452 -11.026 -30.670 1.00 94.38 86 SER A C 1
ATOM 665 O O . SER A 1 86 ? 13.378 -11.819 -30.822 1.00 94.38 86 SER A O 1
ATOM 667 N N . PHE A 1 87 ? 12.329 -10.269 -29.574 1.00 92.25 87 PHE A N 1
ATOM 668 C CA . PHE A 1 87 ? 13.293 -10.254 -28.483 1.00 92.25 87 PHE A CA 1
ATOM 669 C C . PHE A 1 87 ? 13.259 -11.564 -27.696 1.00 92.25 87 PHE A C 1
ATOM 671 O O . PHE A 1 87 ? 14.310 -12.128 -27.408 1.00 92.25 87 PHE A O 1
ATOM 678 N N . TYR A 1 88 ? 12.062 -12.087 -27.420 1.00 92.31 88 TYR A N 1
ATOM 679 C CA . TYR A 1 88 ? 11.862 -13.359 -26.726 1.00 92.31 88 TYR A CA 1
ATOM 680 C C . TYR A 1 88 ? 12.540 -14.542 -27.436 1.00 92.31 88 TYR A C 1
ATOM 682 O O . TYR A 1 88 ? 13.004 -15.472 -26.785 1.00 92.31 88 TYR A O 1
ATOM 690 N N . LYS A 1 89 ? 12.632 -14.500 -28.770 1.00 94.19 89 LYS A N 1
ATOM 691 C CA . LYS A 1 89 ? 13.256 -15.552 -29.588 1.00 94.19 89 LYS A CA 1
ATOM 692 C C . LYS A 1 89 ? 14.784 -15.430 -29.708 1.00 94.19 89 LYS A C 1
ATOM 694 O O . LYS A 1 89 ? 15.391 -16.264 -30.376 1.00 94.19 89 LYS A O 1
ATOM 699 N N . LYS A 1 90 ? 15.420 -14.405 -29.123 1.00 91.19 90 LYS A N 1
ATOM 700 C CA . LYS A 1 90 ? 16.880 -14.219 -29.208 1.00 91.19 90 LYS A CA 1
ATOM 701 C C . LYS A 1 90 ? 17.627 -15.179 -28.285 1.00 91.19 90 LYS A C 1
ATOM 703 O O . LYS A 1 90 ? 17.236 -15.391 -27.141 1.00 91.19 90 LYS A O 1
ATOM 708 N N . ASP A 1 91 ? 18.759 -15.684 -28.769 1.00 91.69 91 ASP A N 1
ATOM 709 C CA . ASP A 1 91 ? 19.674 -16.486 -27.960 1.00 91.69 91 ASP A CA 1
ATOM 710 C C . ASP A 1 91 ? 20.349 -15.627 -26.878 1.00 91.69 91 ASP A C 1
ATOM 712 O O . ASP A 1 91 ? 20.745 -14.479 -27.121 1.00 91.69 91 ASP A O 1
ATOM 716 N N . TRP A 1 92 ? 20.527 -16.190 -25.683 1.00 84.56 92 TRP A N 1
ATOM 717 C CA . TRP A 1 92 ? 21.175 -15.506 -24.565 1.00 84.56 92 TRP A CA 1
ATOM 718 C C . TRP A 1 92 ? 22.595 -15.034 -24.898 1.00 84.56 92 TRP A C 1
ATOM 720 O O . TRP A 1 92 ? 23.014 -13.963 -24.449 1.00 84.56 92 TRP A O 1
ATOM 730 N N . ALA A 1 93 ? 23.328 -15.785 -25.728 1.00 86.06 93 ALA A N 1
ATOM 731 C CA . ALA A 1 93 ? 24.653 -15.394 -26.187 1.00 86.06 93 ALA A CA 1
ATOM 732 C C . ALA A 1 93 ? 24.632 -14.062 -26.949 1.00 86.06 93 ALA A C 1
ATOM 734 O O . ALA A 1 93 ? 25.598 -13.314 -26.847 1.00 86.06 93 ALA A O 1
ATOM 735 N N . MET A 1 94 ? 23.541 -13.744 -27.653 1.00 79.81 94 MET A N 1
ATOM 736 C CA . MET A 1 94 ? 23.357 -12.480 -28.372 1.00 79.81 94 MET A CA 1
ATOM 737 C C . MET A 1 94 ? 22.867 -11.364 -27.442 1.00 79.81 94 MET A C 1
ATOM 739 O O . MET A 1 94 ? 23.330 -10.232 -27.540 1.00 79.81 94 MET A O 1
ATOM 743 N N . VAL A 1 95 ? 21.965 -11.682 -26.508 1.00 82.50 95 VAL A N 1
ATOM 744 C CA . VAL A 1 95 ? 21.379 -10.699 -25.580 1.00 82.50 95 VAL A CA 1
ATOM 745 C C . VAL A 1 95 ? 22.413 -10.171 -24.580 1.00 82.50 95 VAL A C 1
ATOM 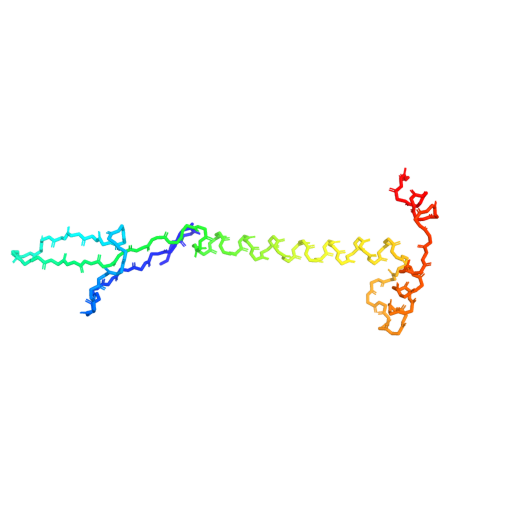747 O O . VAL A 1 95 ? 22.453 -8.970 -24.319 1.00 82.50 95 VAL A O 1
ATOM 750 N N . ARG A 1 96 ? 23.300 -11.028 -24.057 1.00 82.31 96 ARG A N 1
ATOM 751 C CA . ARG A 1 96 ? 24.294 -10.626 -23.042 1.00 82.31 96 ARG A CA 1
ATOM 752 C C . ARG A 1 96 ? 25.280 -9.555 -23.526 1.00 82.31 96 ARG A C 1
ATOM 754 O O . ARG A 1 96 ? 25.733 -8.758 -22.714 1.00 82.31 96 ARG A O 1
ATOM 761 N N . PHE A 1 97 ? 25.592 -9.508 -24.826 1.00 72.88 97 PHE A N 1
ATOM 762 C CA . PHE A 1 97 ? 26.482 -8.483 -25.389 1.00 72.88 97 PHE A CA 1
ATOM 763 C C . PHE A 1 97 ? 25.830 -7.097 -25.434 1.00 72.88 97 PHE A C 1
ATOM 765 O O . PHE A 1 97 ? 26.537 -6.099 -25.421 1.00 72.88 97 PHE A O 1
ATOM 772 N N . THR A 1 98 ? 24.498 -7.024 -25.458 1.00 65.25 98 THR A N 1
ATOM 773 C CA . THR A 1 98 ? 23.745 -5.760 -25.448 1.00 65.25 98 THR A CA 1
ATOM 774 C C . THR A 1 98 ? 23.487 -5.238 -24.027 1.00 65.25 98 THR A C 1
ATOM 776 O O . THR A 1 98 ? 23.190 -4.064 -23.864 1.00 65.25 98 THR A O 1
ATOM 779 N N . VAL A 1 99 ? 23.593 -6.088 -22.998 1.00 63.00 99 VAL A N 1
ATOM 780 C CA . VAL A 1 99 ? 23.270 -5.746 -21.594 1.00 63.00 99 VAL A CA 1
ATOM 781 C C . VAL A 1 99 ? 24.507 -5.342 -20.768 1.00 63.00 99 VAL A C 1
ATOM 783 O O . VAL A 1 99 ? 24.356 -4.755 -19.702 1.00 63.00 99 VAL A O 1
ATOM 786 N N . LEU A 1 100 ? 25.723 -5.653 -21.233 1.00 52.31 100 LEU A N 1
ATOM 787 C CA . LEU A 1 100 ? 26.985 -5.453 -20.494 1.00 52.31 100 LEU A CA 1
ATOM 788 C C . LEU A 1 100 ? 27.840 -4.262 -20.981 1.00 52.31 100 LEU A C 1
ATOM 790 O O . LEU A 1 100 ? 29.023 -4.196 -20.649 1.00 52.31 100 LEU A O 1
ATOM 794 N N . ILE A 1 101 ? 27.259 -3.336 -21.749 1.00 47.88 101 ILE A N 1
ATOM 795 C CA . ILE A 1 101 ? 27.865 -2.046 -22.133 1.00 47.88 101 ILE A CA 1
ATOM 796 C C . ILE A 1 101 ? 27.082 -0.934 -21.438 1.00 47.88 101 ILE A C 1
ATOM 798 O O . ILE A 1 101 ? 27.726 0.002 -20.920 1.00 47.88 101 ILE A O 1
#

Radius of gyration: 25.96 Å; chains: 1; bounding box: 48×28×70 Å

Secondary structure (DSSP, 8-state):
--SSEEEEEE--SSPPS-GGGEEEEEETTEEEEEEEEEEET-SHHHHHHHHHHHHHHHHHHHHHHHHHTTPPTT--HHHHHHHHHHHHTS-HHHHHHHH--

Foldseek 3Di:
DAQFKDKDKAQDPDDDPDPVQWDWDQDPNDIGTMGMDIGGLPHPNSVVVVVVVVVVVVVVCLVVVCVLLVHDVPHDPVVVVVSVVVVVPDDPVVVVVSVPD

InterPro domains:
  IPR000407 Nucleoside phosphatase GDA1/CD39 [PF01150] (1-58)
  IPR000407 Nucleoside phosphatase GDA1/CD39 [PTHR11782] (1-55)